Protein AF-K9UFM7-F1 (afdb_monomer)

pLDDT: mean 92.83, std 4.62, range [65.0, 97.81]

Secondary structure (DSSP, 8-state):
-EE-SS-EEEE-SSSS--TT---TTTS-EEEETTEEEE-TTS----EESS--SSS-EEEEPTT-EE-TT----EEETTEE-

Radius of gyration: 13.51 Å; Cα contacts (8 Å, |Δi|>4): 134; chains: 1; bounding box: 32×29×31 Å

Organism: Chamaesiphon minutus (strain ATCC 27169 / PCC 6605) (NCBI:txid1173020)

Mean predicted aligned error: 3.41 Å

Foldseek 3Di:
DDFAQAKWKDDDPDPDPPQVVDDCVAFPWDDDPNDIDTDPPRGHDKIFRDDDDDDDMDIDHGRRDDPPVDDWDDPDDGIID

Structure (mmCIF, N/CA/C/O backbone):
data_AF-K9UFM7-F1
#
_entry.id   AF-K9UFM7-F1
#
loop_
_atom_site.group_PDB
_atom_site.id
_atom_site.type_symbol
_atom_site.label_atom_id
_atom_site.label_alt_id
_atom_site.label_comp_id
_atom_site.label_asym_id
_atom_site.label_entity_id
_atom_site.label_seq_id
_atom_site.pdbx_PDB_ins_code
_atom_site.Cartn_x
_atom_site.Cartn_y
_atom_site.Cartn_z
_atom_site.occupancy
_atom_site.B_iso_or_equiv
_atom_site.auth_seq_id
_atom_site.auth_comp_id
_atom_site.auth_asym_id
_atom_site.auth_atom_id
_atom_site.pdbx_PDB_model_num
ATOM 1 N N . MET A 1 1 ? 5.069 -14.234 9.456 1.00 65.00 1 MET A N 1
ATOM 2 C CA . MET A 1 1 ? 4.878 -12.801 9.166 1.00 65.00 1 MET A CA 1
ATOM 3 C C . MET A 1 1 ? 5.028 -12.610 7.667 1.00 65.00 1 MET A C 1
ATOM 5 O O . MET A 1 1 ? 5.907 -13.249 7.093 1.00 65.00 1 MET A O 1
ATOM 9 N N . ARG A 1 2 ? 4.129 -11.858 7.026 1.00 89.81 2 ARG A N 1
ATOM 10 C CA . ARG A 1 2 ? 4.193 -11.611 5.577 1.00 89.81 2 ARG A CA 1
ATOM 11 C C . ARG A 1 2 ? 5.242 -10.536 5.296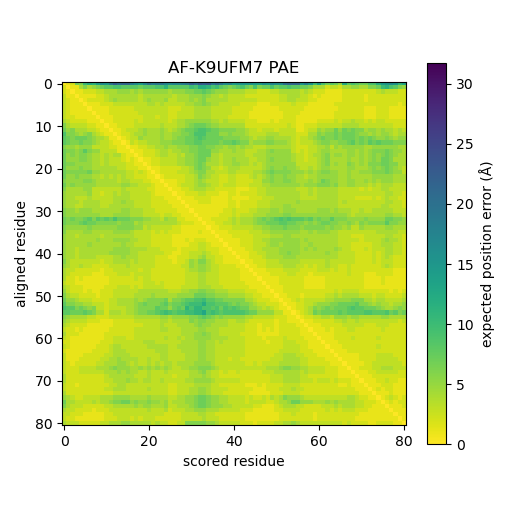 1.00 89.81 2 ARG A C 1
ATOM 13 O O . ARG A 1 2 ? 5.537 -9.731 6.174 1.00 89.81 2 ARG A O 1
ATOM 20 N N . ARG A 1 3 ? 5.813 -10.549 4.096 1.00 95.25 3 ARG A N 1
ATOM 21 C CA . ARG A 1 3 ? 6.818 -9.579 3.662 1.00 95.25 3 ARG A CA 1
ATOM 22 C C . ARG A 1 3 ? 6.455 -9.018 2.292 1.00 95.25 3 ARG A C 1
ATOM 24 O O . ARG A 1 3 ? 5.773 -9.699 1.522 1.00 95.25 3 ARG A O 1
ATOM 31 N N . THR A 1 4 ? 6.872 -7.791 2.003 1.00 95.62 4 THR A N 1
ATOM 32 C CA . THR A 1 4 ? 6.765 -7.214 0.657 1.00 95.62 4 THR A CA 1
ATOM 33 C C . THR A 1 4 ? 7.594 -8.052 -0.327 1.00 95.62 4 THR A C 1
ATOM 35 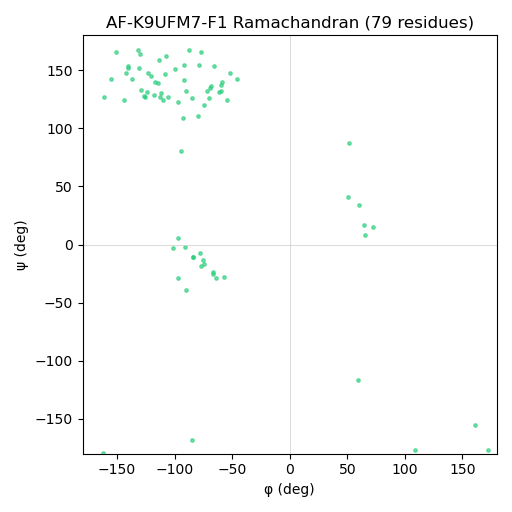O O . THR A 1 4 ? 8.749 -8.361 -0.045 1.00 95.62 4 THR A O 1
ATOM 38 N N . PRO A 1 5 ? 7.039 -8.443 -1.485 1.00 95.88 5 PRO A N 1
ATOM 39 C CA . PRO A 1 5 ? 7.753 -9.285 -2.449 1.00 95.88 5 PRO A CA 1
ATOM 40 C C . PRO A 1 5 ? 8.677 -8.492 -3.384 1.00 95.88 5 PRO A C 1
ATOM 42 O O . PRO A 1 5 ? 9.436 -9.089 -4.142 1.00 95.88 5 PRO A O 1
ATOM 45 N N . VAL A 1 6 ? 8.575 -7.160 -3.373 1.00 97.62 6 VAL A N 1
ATOM 46 C CA . VAL A 1 6 ? 9.353 -6.206 -4.175 1.00 97.62 6 VAL A CA 1
ATOM 47 C C . VAL A 1 6 ? 9.479 -4.889 -3.409 1.00 97.62 6 VAL A C 1
ATOM 49 O O . VAL A 1 6 ? 8.728 -4.648 -2.462 1.00 97.62 6 VAL A O 1
ATOM 52 N N . ASP A 1 7 ? 10.383 -4.018 -3.854 1.00 97.81 7 ASP A N 1
ATOM 53 C CA . ASP A 1 7 ? 10.365 -2.614 -3.449 1.00 97.81 7 ASP A CA 1
ATOM 54 C C . ASP A 1 7 ? 9.036 -1.966 -3.866 1.00 97.81 7 ASP A C 1
ATOM 56 O O . ASP A 1 7 ? 8.612 -2.093 -5.017 1.00 97.81 7 ASP A O 1
ATOM 60 N N . LEU A 1 8 ? 8.395 -1.244 -2.948 1.00 97.06 8 LEU A N 1
ATOM 61 C CA . LEU A 1 8 ? 7.144 -0.533 -3.199 1.00 97.06 8 LEU A CA 1
ATOM 62 C C . LEU A 1 8 ? 7.336 0.963 -2.999 1.00 97.06 8 LEU A C 1
ATOM 64 O O . LEU A 1 8 ? 7.800 1.426 -1.958 1.00 97.06 8 LEU A O 1
ATOM 68 N N . TYR A 1 9 ? 6.928 1.731 -3.997 1.00 95.75 9 TYR A N 1
ATOM 69 C CA . TYR A 1 9 ? 7.084 3.172 -4.042 1.00 95.75 9 TYR A CA 1
ATOM 70 C C . TYR A 1 9 ? 5.728 3.867 -3.998 1.00 95.75 9 TYR A C 1
ATOM 72 O O . TYR A 1 9 ? 4.788 3.480 -4.690 1.00 95.75 9 TYR A O 1
ATOM 80 N N . ARG A 1 10 ? 5.639 4.954 -3.234 1.00 93.69 10 ARG A N 1
ATOM 81 C CA . ARG A 1 10 ? 4.473 5.841 -3.203 1.00 93.69 10 ARG A CA 1
ATOM 82 C C . ARG A 1 10 ? 4.916 7.280 -3.398 1.00 93.69 10 ARG A C 1
ATOM 84 O O . ARG A 1 10 ? 5.845 7.732 -2.734 1.00 93.69 10 ARG A O 1
ATOM 91 N N . MET A 1 11 ? 4.228 7.998 -4.276 1.00 92.38 11 MET A N 1
ATOM 92 C CA . MET A 1 11 ? 4.411 9.435 -4.469 1.00 92.38 11 MET A CA 1
ATOM 93 C C . MET A 1 11 ? 3.320 10.214 -3.734 1.00 92.38 11 MET A C 1
ATOM 95 O O . MET A 1 11 ? 2.183 9.754 -3.614 1.00 92.38 11 MET A O 1
ATOM 99 N N . GLY A 1 12 ? 3.635 11.429 -3.300 1.00 89.50 12 GLY A N 1
ATOM 100 C CA . GLY A 1 12 ? 2.638 12.371 -2.810 1.00 89.50 12 GLY A CA 1
ATOM 101 C C . GLY A 1 12 ? 3.156 13.800 -2.772 1.00 89.50 12 GLY A C 1
ATOM 102 O O . GLY A 1 12 ? 4.285 14.092 -3.139 1.00 89.50 12 GLY A O 1
ATOM 103 N N . ASN A 1 13 ? 2.307 14.714 -2.320 1.00 88.81 13 ASN A N 1
ATOM 104 C CA . ASN A 1 13 ? 2.651 16.124 -2.115 1.00 88.81 13 ASN A CA 1
ATOM 105 C C . ASN A 1 13 ? 2.914 16.464 -0.637 1.00 88.81 13 ASN A C 1
ATOM 107 O O . ASN A 1 13 ? 3.264 17.597 -0.318 1.00 88.81 13 ASN A O 1
ATOM 111 N N . ALA A 1 14 ? 2.737 15.495 0.262 1.00 88.75 14 ALA A N 1
ATOM 112 C CA . ALA A 1 14 ? 2.999 15.645 1.683 1.00 88.75 14 ALA A CA 1
ATOM 113 C C . ALA A 1 14 ? 4.502 15.582 1.992 1.00 88.75 14 ALA A C 1
ATOM 115 O O . ALA A 1 14 ? 5.303 15.144 1.170 1.00 88.75 14 ALA A O 1
ATOM 116 N N . ILE A 1 15 ? 4.870 16.007 3.201 1.00 89.25 15 ILE A N 1
ATOM 117 C CA . ILE A 1 15 ? 6.233 15.876 3.739 1.00 89.25 15 ILE A CA 1
ATOM 118 C C . ILE A 1 15 ? 6.494 14.492 4.372 1.00 89.25 15 ILE A C 1
ATOM 120 O O . ILE A 1 15 ? 7.639 14.159 4.655 1.00 89.25 15 ILE A O 1
ATOM 124 N N . THR A 1 16 ? 5.450 13.673 4.562 1.00 89.56 16 THR A N 1
ATOM 125 C CA . THR A 1 16 ? 5.497 12.296 5.098 1.00 89.56 16 THR A CA 1
ATOM 126 C C . THR A 1 16 ? 4.724 11.32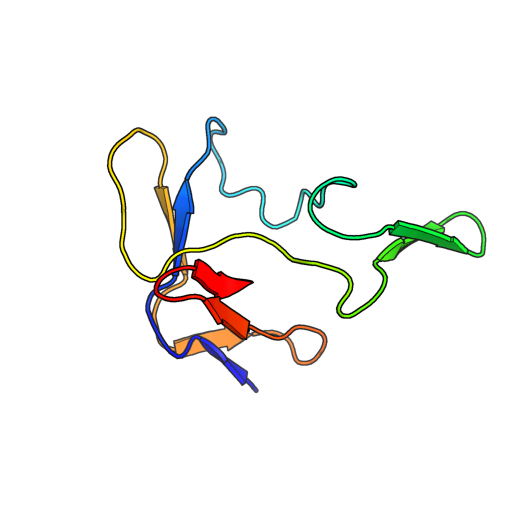7 4.197 1.00 89.56 16 THR A C 1
ATOM 128 O O . THR A 1 16 ? 3.912 11.767 3.382 1.00 89.56 16 THR A O 1
ATOM 131 N N . SER A 1 17 ? 4.943 10.015 4.360 1.00 86.25 17 SER A N 1
ATOM 132 C CA . SER A 1 17 ? 4.327 8.969 3.524 1.00 86.25 17 SER A CA 1
ATOM 133 C C . SER A 1 17 ? 2.810 8.886 3.635 1.00 86.25 17 SER A C 1
ATOM 135 O O . SER A 1 17 ? 2.149 8.514 2.659 1.00 86.25 17 SER A O 1
ATOM 137 N N . ARG A 1 18 ? 2.266 9.267 4.799 1.00 86.44 18 ARG A N 1
ATOM 138 C CA . ARG A 1 18 ? 0.833 9.263 5.105 1.00 86.44 18 ARG A CA 1
ATOM 139 C C . ARG A 1 18 ? 0.171 7.923 4.767 1.00 86.44 18 ARG A C 1
ATOM 141 O O . ARG A 1 18 ? -0.925 7.904 4.206 1.00 86.44 18 ARG A O 1
ATOM 148 N N . LEU A 1 19 ? 0.845 6.811 5.066 1.00 82.81 19 LEU A N 1
ATOM 149 C CA . LEU A 1 19 ? 0.262 5.472 4.906 1.00 82.81 19 LEU A CA 1
ATOM 150 C C . LEU A 1 19 ? -0.895 5.252 5.893 1.00 82.81 19 LEU A C 1
ATOM 152 O O . LEU A 1 19 ? -1.816 4.500 5.614 1.00 82.81 19 LEU A O 1
ATOM 156 N N . GLU A 1 20 ? -0.884 5.971 7.008 1.00 83.69 20 GLU A N 1
ATOM 157 C CA . GLU A 1 20 ? -1.936 6.029 8.017 1.00 83.69 20 GLU A CA 1
ATOM 158 C C . GLU A 1 20 ? -3.156 6.871 7.599 1.00 83.69 20 GLU A C 1
ATOM 160 O O . GLU A 1 20 ? -4.201 6.811 8.240 1.00 83.69 20 GLU A O 1
ATOM 165 N N . ASN A 1 21 ? -3.052 7.664 6.527 1.00 86.31 21 ASN A N 1
ATOM 166 C CA . ASN A 1 21 ? -4.127 8.541 6.069 1.00 86.31 21 ASN A CA 1
ATOM 167 C C . ASN A 1 21 ? -4.973 7.856 4.989 1.00 86.31 21 ASN A C 1
ATOM 169 O O . ASN A 1 21 ? -4.808 8.109 3.788 1.00 86.31 21 ASN A O 1
ATOM 173 N N . ILE A 1 22 ? -5.881 7.001 5.446 1.00 84.88 22 ILE A N 1
ATOM 174 C CA . ILE A 1 22 ? -6.840 6.266 4.619 1.00 84.88 22 ILE A CA 1
ATOM 175 C C . ILE A 1 22 ? -7.877 7.245 4.043 1.00 84.88 22 ILE A C 1
ATOM 177 O O . ILE A 1 22 ? -8.363 8.127 4.748 1.00 84.88 22 ILE A O 1
ATOM 181 N N . ARG A 1 23 ? -8.193 7.133 2.747 1.00 89.56 23 ARG A N 1
ATOM 182 C CA . ARG A 1 23 ? -9.135 8.025 2.048 1.00 89.56 23 ARG A CA 1
ATOM 183 C C . ARG A 1 23 ? -10.332 7.231 1.546 1.00 89.56 23 ARG A C 1
ATOM 185 O O . ARG A 1 23 ? -10.138 6.170 0.971 1.00 89.56 23 ARG A O 1
ATOM 192 N N . GLU A 1 24 ? -11.529 7.801 1.657 1.00 90.62 24 GLU A N 1
ATOM 193 C CA . GLU A 1 24 ? -12.791 7.164 1.220 1.00 90.62 24 GLU A CA 1
ATOM 194 C C . GLU A 1 24 ? -12.783 6.774 -0.260 1.00 90.62 24 GLU A C 1
ATOM 196 O O . GLU A 1 24 ? -13.427 5.820 -0.663 1.00 90.62 24 GLU A O 1
ATOM 201 N N . ARG A 1 25 ? -12.010 7.489 -1.083 1.00 91.25 25 ARG A N 1
ATOM 202 C CA . ARG A 1 25 ? -11.862 7.176 -2.511 1.00 91.25 25 ARG A CA 1
ATOM 203 C C . ARG A 1 25 ? -10.939 5.988 -2.811 1.00 91.25 25 ARG A C 1
ATOM 205 O O . ARG A 1 25 ? -10.904 5.543 -3.950 1.00 91.25 25 ARG A O 1
ATOM 212 N N . ASP A 1 26 ? -10.093 5.603 -1.854 1.00 91.69 26 ASP A N 1
ATOM 213 C CA . ASP A 1 26 ? -9.074 4.560 -2.036 1.00 91.69 26 ASP A CA 1
ATOM 214 C C . ASP A 1 26 ? -9.574 3.201 -1.515 1.00 91.69 26 ASP A C 1
ATOM 216 O O . ASP A 1 26 ? -9.131 2.158 -1.995 1.00 91.69 26 ASP A O 1
ATOM 220 N N . ILE A 1 27 ? -10.456 3.208 -0.511 1.00 93.38 27 ILE A N 1
ATOM 221 C CA . ILE A 1 27 ? -11.021 2.012 0.115 1.00 93.38 27 ILE A CA 1
ATOM 222 C C . ILE A 1 27 ? -12.375 2.344 0.748 1.00 93.38 27 ILE A C 1
ATOM 224 O O . ILE A 1 27 ? -12.535 3.425 1.327 1.00 93.38 27 ILE A O 1
ATOM 228 N N . ASP A 1 28 ? -13.326 1.414 0.669 1.00 95.50 28 ASP A N 1
ATOM 229 C CA . ASP A 1 28 ? -14.649 1.620 1.249 1.00 95.50 28 ASP A CA 1
ATOM 230 C C . ASP A 1 28 ? -14.556 1.652 2.777 1.00 95.50 28 ASP A C 1
ATOM 232 O O . ASP A 1 28 ? -13.890 0.824 3.416 1.00 95.50 28 ASP A O 1
ATOM 236 N N . MET A 1 29 ? -15.263 2.611 3.367 1.00 94.62 29 MET A N 1
ATOM 237 C CA . MET A 1 29 ? -15.360 2.791 4.808 1.00 94.62 29 MET A CA 1
ATOM 238 C C . MET A 1 29 ? -16.817 2.755 5.250 1.00 94.62 29 MET A C 1
ATOM 240 O O . MET A 1 29 ? -17.713 3.176 4.520 1.00 94.62 29 MET A O 1
ATOM 244 N N . TYR A 1 30 ? -17.053 2.246 6.453 1.00 94.94 30 TYR A N 1
ATOM 245 C CA . TYR A 1 30 ? -18.383 2.176 7.048 1.00 94.94 30 TYR A CA 1
ATOM 246 C C . TYR A 1 30 ? -18.321 2.498 8.538 1.00 94.94 30 TYR A C 1
ATOM 248 O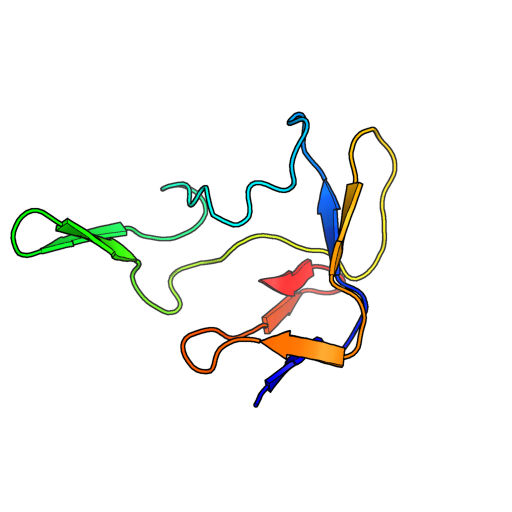 O . TYR A 1 30 ? -17.305 2.277 9.196 1.00 94.94 30 TYR A O 1
ATOM 256 N N . GLU A 1 31 ? -19.412 3.037 9.072 1.00 96.69 31 GLU A N 1
ATOM 257 C CA . GLU A 1 31 ? -19.546 3.288 10.503 1.00 96.69 31 GLU A CA 1
ATOM 258 C C . GLU A 1 31 ? -20.155 2.067 11.198 1.00 96.69 31 GLU A C 1
ATOM 260 O O . GLU A 1 31 ? -21.174 1.536 10.756 1.00 96.69 31 GLU A O 1
ATOM 265 N N . ASP A 1 32 ? -19.543 1.639 12.301 1.00 96.94 32 ASP A N 1
ATOM 266 C CA . ASP A 1 32 ? -20.104 0.641 13.209 1.00 96.94 32 ASP A CA 1
ATOM 267 C C . ASP A 1 32 ? -19.731 0.985 14.658 1.00 96.94 32 ASP A C 1
ATOM 269 O O . ASP A 1 32 ? -18.558 1.191 14.994 1.00 96.94 32 ASP A O 1
ATOM 273 N N . GLY A 1 33 ? -20.745 1.108 15.519 1.00 96.19 33 GLY A N 1
ATOM 274 C CA . GLY A 1 33 ? -20.573 1.467 16.930 1.00 96.19 33 GLY A CA 1
ATOM 275 C C . GLY A 1 33 ? -19.904 2.830 17.170 1.00 96.19 33 GLY A C 1
ATOM 276 O O . GLY A 1 33 ? -19.125 2.964 18.115 1.00 96.19 33 GLY A O 1
ATOM 277 N N . GLY A 1 34 ? -20.155 3.824 16.308 1.00 96.38 34 GLY A N 1
ATOM 278 C CA . GLY A 1 34 ? -19.554 5.163 16.402 1.00 96.38 34 GLY A CA 1
ATOM 279 C C . GLY A 1 34 ? -18.067 5.216 16.032 1.00 96.38 34 GLY A C 1
ATOM 280 O O . GLY A 1 34 ? -17.380 6.185 16.363 1.00 96.38 34 GLY A O 1
ATOM 281 N N . LYS A 1 35 ? -17.543 4.169 15.384 1.00 95.62 35 LYS A N 1
ATOM 282 C CA . LYS A 1 35 ? -16.181 4.110 14.843 1.00 95.62 35 LYS A CA 1
ATOM 283 C C . LYS A 1 35 ? -16.232 3.884 13.339 1.00 95.62 35 LYS A C 1
ATOM 285 O O . LYS A 1 35 ? -17.078 3.143 12.850 1.00 95.62 35 LYS A O 1
ATOM 290 N N . ILE A 1 36 ? -15.288 4.492 12.627 1.00 92.81 36 ILE A N 1
ATOM 291 C CA . ILE A 1 36 ? -15.093 4.244 11.201 1.00 92.81 36 ILE A CA 1
ATOM 292 C C . ILE A 1 36 ? -14.208 3.014 11.027 1.00 92.81 36 ILE A C 1
ATOM 294 O O . ILE A 1 36 ? -13.104 2.943 11.572 1.00 92.81 36 ILE A O 1
ATOM 298 N N . TRP A 1 37 ? -14.709 2.063 10.253 1.00 93.25 37 TRP A N 1
ATOM 299 C CA . TRP A 1 37 ? -14.039 0.834 9.864 1.00 93.25 37 TRP A CA 1
ATOM 300 C C . TRP A 1 37 ? -13.767 0.831 8.367 1.00 93.25 37 TRP A C 1
ATOM 302 O O . TRP A 1 37 ? -14.420 1.523 7.589 1.00 93.25 37 TRP A O 1
ATOM 312 N N . VAL A 1 38 ? -12.798 0.015 7.968 1.00 92.38 38 VAL A N 1
ATOM 313 C CA . VAL A 1 38 ? -12.412 -0.188 6.574 1.00 92.38 38 VAL A CA 1
ATOM 314 C C . VAL A 1 38 ? -12.931 -1.546 6.121 1.00 92.38 38 VAL A C 1
ATOM 316 O O . VAL A 1 38 ? -12.656 -2.562 6.764 1.00 92.38 38 VAL A O 1
ATOM 319 N N . ALA A 1 39 ? -13.662 -1.585 5.009 1.00 93.75 39 ALA A N 1
ATOM 320 C CA . ALA A 1 39 ? -14.127 -2.838 4.432 1.00 93.75 39 ALA A CA 1
ATOM 321 C C . ALA A 1 39 ? -12.959 -3.568 3.757 1.00 93.75 39 ALA A C 1
ATOM 323 O O . ALA A 1 39 ? -12.343 -3.063 2.815 1.00 93.75 39 ALA A O 1
ATOM 324 N N . ALA A 1 40 ? -12.653 -4.780 4.221 1.00 92.06 40 ALA A N 1
ATOM 325 C CA . ALA A 1 40 ? -11.585 -5.583 3.639 1.00 92.06 40 ALA A CA 1
ATOM 326 C C . ALA A 1 40 ? -11.837 -5.847 2.143 1.00 92.06 40 ALA A C 1
ATOM 328 O O . ALA A 1 40 ? -12.949 -6.173 1.736 1.00 92.06 40 ALA A O 1
ATOM 329 N N . ASN A 1 41 ? -10.773 -5.784 1.338 1.00 90.81 41 ASN A N 1
ATOM 330 C CA . ASN A 1 41 ? -10.783 -6.107 -0.096 1.00 90.81 41 ASN A CA 1
ATOM 331 C C . ASN A 1 41 ? -11.643 -5.185 -0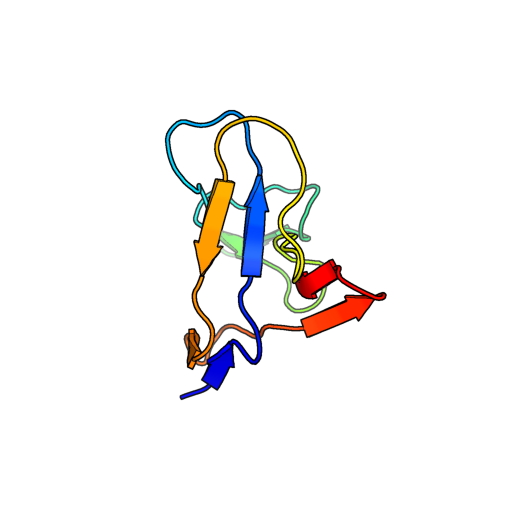.984 1.00 90.81 41 ASN A C 1
ATOM 333 O O . ASN A 1 41 ? -11.924 -5.559 -2.119 1.00 90.81 41 ASN A O 1
ATOM 337 N N . SER A 1 42 ? -12.031 -4.003 -0.504 1.00 94.50 42 SER A N 1
ATOM 338 C CA . SER A 1 42 ? -12.779 -2.998 -1.282 1.00 94.50 42 SER A CA 1
ATOM 339 C C . SER A 1 42 ? -11.884 -1.990 -2.020 1.00 94.50 42 SER A C 1
ATOM 341 O O . SER A 1 42 ? -12.368 -1.115 -2.727 1.00 94.50 42 SER A O 1
ATOM 343 N N . GLY A 1 43 ? -10.567 -2.100 -1.855 1.00 93.50 43 GLY A N 1
ATOM 344 C CA . GLY A 1 43 ? -9.589 -1.151 -2.370 1.00 93.50 43 GLY A CA 1
ATOM 345 C C . GLY A 1 43 ? -8.266 -1.295 -1.627 1.00 93.50 43 GLY A C 1
ATOM 346 O O . GLY A 1 43 ? -7.974 -2.362 -1.075 1.00 93.50 43 GLY A O 1
ATOM 347 N N . GLY A 1 44 ? -7.470 -0.230 -1.596 1.00 92.81 44 GLY A N 1
ATOM 348 C CA . GLY A 1 44 ? -6.180 -0.228 -0.914 1.00 92.81 44 GLY A CA 1
ATOM 349 C C . GLY A 1 44 ? -5.362 1.032 -1.160 1.00 92.81 44 GLY A C 1
ATOM 350 O O . GLY A 1 44 ? -5.790 1.974 -1.826 1.00 92.81 44 GLY A O 1
ATOM 351 N N . ILE A 1 45 ? -4.151 1.055 -0.611 1.00 91.81 45 ILE A N 1
ATOM 352 C CA . ILE A 1 45 ? -3.244 2.189 -0.771 1.00 91.81 45 ILE A CA 1
ATOM 353 C C . ILE A 1 45 ? -2.347 1.919 -1.974 1.00 91.81 45 ILE A C 1
ATOM 355 O O . ILE A 1 45 ? -1.416 1.128 -1.890 1.00 91.81 45 ILE A O 1
ATOM 359 N N . SER A 1 46 ? -2.567 2.656 -3.065 1.00 92.88 46 SER A N 1
ATOM 360 C CA . SER A 1 46 ? -1.725 2.541 -4.258 1.00 92.88 46 SER A CA 1
ATOM 361 C C . SER A 1 46 ? -0.239 2.733 -3.952 1.00 92.88 46 SER A C 1
ATOM 363 O O . SER A 1 46 ? 0.194 3.786 -3.449 1.00 92.88 46 SER A O 1
ATOM 365 N N . THR A 1 47 ? 0.529 1.723 -4.338 1.00 94.81 47 THR A N 1
ATOM 366 C CA . THR A 1 47 ? 1.987 1.687 -4.409 1.00 94.81 47 THR A CA 1
ATOM 367 C C . THR A 1 47 ? 2.417 1.126 -5.765 1.00 94.81 47 THR A C 1
ATOM 369 O O . THR A 1 47 ? 1.602 0.622 -6.537 1.00 94.81 47 THR A O 1
ATOM 372 N N . PHE A 1 48 ? 3.698 1.269 -6.098 1.00 96.56 48 PHE A N 1
ATOM 373 C CA . PHE A 1 48 ? 4.228 0.870 -7.397 1.00 96.56 48 PHE A CA 1
ATOM 374 C C . PHE A 1 48 ? 5.559 0.146 -7.252 1.00 96.56 48 PHE A C 1
ATOM 376 O O . PHE A 1 48 ? 6.391 0.578 -6.463 1.00 96.56 48 PHE A O 1
ATOM 383 N N . SER A 1 49 ? 5.818 -0.887 -8.056 1.00 97.75 49 SER A N 1
ATOM 384 C CA . SER A 1 49 ? 7.121 -1.579 -8.064 1.00 97.75 49 SER A CA 1
ATOM 385 C C . SER A 1 49 ? 8.217 -0.833 -8.830 1.00 97.75 49 SER A C 1
ATOM 387 O O . SER A 1 49 ? 9.382 -1.220 -8.812 1.00 97.75 49 SER A O 1
ATOM 389 N N . VAL A 1 50 ? 7.854 0.254 -9.513 1.00 96.62 50 VAL A N 1
ATOM 390 C CA . VAL A 1 50 ? 8.783 1.117 -10.243 1.00 96.62 50 VAL A CA 1
ATOM 391 C C . VAL A 1 50 ? 8.600 2.541 -9.752 1.00 96.62 50 VAL A C 1
ATOM 393 O O . VAL A 1 50 ? 7.493 3.081 -9.770 1.00 96.62 50 VAL A O 1
ATOM 396 N N . ARG A 1 51 ? 9.698 3.172 -9.338 1.00 95.56 51 ARG A N 1
ATOM 397 C CA . ARG A 1 51 ? 9.696 4.584 -8.963 1.00 95.56 51 ARG A CA 1
ATOM 398 C C . ARG A 1 51 ? 9.500 5.458 -10.205 1.00 95.56 51 ARG A C 1
ATOM 400 O O . ARG A 1 51 ? 10.262 5.361 -11.163 1.00 95.56 51 ARG A O 1
ATOM 407 N N . GLY A 1 52 ? 8.509 6.341 -10.160 1.00 90.88 52 GLY A N 1
ATOM 408 C CA . GLY A 1 52 ? 8.265 7.335 -11.204 1.00 90.88 52 GLY A CA 1
ATOM 409 C C . GLY A 1 52 ? 9.093 8.614 -11.042 1.00 90.88 52 GLY A C 1
ATOM 410 O O . GLY A 1 52 ? 10.015 8.709 -10.229 1.00 90.88 52 GLY A O 1
ATOM 411 N N . SER A 1 53 ? 8.733 9.636 -11.816 1.00 90.94 53 SER A N 1
ATOM 412 C CA . SER A 1 53 ? 9.283 10.990 -11.699 1.00 90.94 53 SER A CA 1
ATOM 413 C C . SER A 1 53 ? 8.497 11.835 -10.684 1.00 90.94 53 SER A C 1
ATOM 415 O O . SER A 1 53 ? 7.422 11.453 -10.227 1.00 90.94 53 SER A O 1
ATOM 417 N N . GLY A 1 54 ? 9.041 12.988 -10.287 1.00 88.94 54 GLY A N 1
ATOM 418 C CA . GLY A 1 54 ? 8.368 13.932 -9.387 1.00 88.94 54 GLY A CA 1
ATOM 419 C C . GLY A 1 54 ? 8.958 14.005 -7.977 1.00 88.94 54 GLY A C 1
ATOM 420 O O . GLY A 1 54 ? 9.996 13.416 -7.671 1.00 88.94 54 GLY A O 1
ATOM 421 N N . LYS A 1 55 ? 8.305 14.805 -7.129 1.00 87.75 55 LYS A N 1
ATOM 422 C CA . LYS A 1 55 ? 8.750 15.117 -5.764 1.00 87.75 55 LYS A CA 1
ATOM 423 C C . LYS A 1 55 ? 8.141 14.143 -4.752 1.00 87.75 55 LYS A C 1
ATOM 425 O O . LYS A 1 55 ? 7.073 13.603 -5.002 1.00 87.75 55 LYS A O 1
ATOM 430 N N . ASN A 1 56 ? 8.831 13.977 -3.624 1.00 92.44 56 ASN A N 1
ATOM 431 C CA . ASN A 1 56 ? 8.424 13.211 -2.440 1.00 92.44 56 ASN A CA 1
ATOM 432 C C . ASN A 1 56 ? 7.971 11.779 -2.758 1.00 92.44 56 ASN A C 1
ATOM 434 O O . ASN A 1 56 ? 6.792 11.488 -2.958 1.00 92.44 56 ASN A O 1
ATOM 438 N N . TRP A 1 57 ? 8.960 10.889 -2.784 1.00 94.31 57 TRP A N 1
ATOM 439 C CA . TRP A 1 57 ? 8.770 9.457 -2.939 1.00 94.31 57 TRP A CA 1
ATOM 440 C C . TRP A 1 57 ? 9.139 8.753 -1.642 1.00 94.31 57 TRP A C 1
ATOM 442 O O . TRP A 1 57 ? 10.227 8.970 -1.109 1.00 94.31 57 TRP A O 1
ATOM 452 N N . TRP A 1 58 ? 8.248 7.887 -1.177 1.00 94.12 58 TRP A N 1
ATOM 453 C CA . TRP A 1 58 ? 8.490 6.991 -0.054 1.00 94.12 58 TRP A CA 1
ATOM 454 C C . TRP A 1 58 ? 8.625 5.572 -0.563 1.00 94.12 58 TRP A C 1
ATOM 456 O O . TRP A 1 58 ? 7.996 5.199 -1.556 1.00 94.12 58 TRP A O 1
ATOM 466 N N . LYS A 1 59 ? 9.470 4.809 0.121 1.00 94.88 59 LYS A N 1
ATOM 467 C CA . LYS A 1 59 ? 9.811 3.443 -0.231 1.00 94.88 59 LYS A CA 1
ATOM 468 C C . LYS A 1 59 ? 9.508 2.536 0.956 1.00 94.88 59 LYS A C 1
ATOM 470 O O . LYS A 1 59 ? 9.922 2.842 2.071 1.00 94.88 59 LYS A O 1
ATOM 475 N N . LEU A 1 60 ? 8.806 1.445 0.694 1.00 95.00 60 LEU A N 1
ATOM 476 C CA . LEU A 1 60 ? 8.871 0.236 1.503 1.00 95.00 60 LEU A CA 1
ATOM 477 C C . LEU A 1 60 ? 9.846 -0.700 0.796 1.00 95.00 60 LEU A C 1
ATOM 479 O O . LEU A 1 60 ? 9.680 -0.978 -0.393 1.00 95.00 60 LEU A O 1
ATOM 483 N N . ASP A 1 61 ? 10.891 -1.115 1.501 1.00 96.81 61 ASP A N 1
ATOM 484 C CA . ASP A 1 61 ? 11.887 -2.021 0.940 1.00 96.81 61 ASP A CA 1
ATOM 485 C C . ASP A 1 61 ? 11.271 -3.391 0.646 1.00 96.81 61 ASP A C 1
ATOM 487 O O . ASP A 1 61 ? 10.307 -3.805 1.295 1.00 96.81 61 ASP A O 1
ATOM 491 N N . LEU A 1 62 ? 11.846 -4.102 -0.322 1.00 97.00 62 LEU A N 1
ATOM 492 C CA . LEU A 1 62 ? 11.729 -5.551 -0.425 1.00 97.00 62 LEU A CA 1
ATOM 493 C C . LEU A 1 62 ? 11.969 -6.182 0.954 1.00 97.00 62 LEU A C 1
ATOM 495 O O . LEU A 1 62 ? 12.824 -5.735 1.719 1.00 97.00 62 LEU A O 1
ATOM 499 N N . ASP A 1 63 ? 11.213 -7.231 1.256 1.00 97.12 63 ASP A N 1
ATOM 500 C CA . ASP A 1 63 ? 11.259 -7.962 2.517 1.00 97.12 63 ASP A CA 1
ATOM 501 C C . ASP A 1 63 ? 10.811 -7.179 3.765 1.00 97.12 63 ASP A C 1
ATOM 503 O O . ASP A 1 63 ? 10.898 -7.707 4.881 1.00 97.12 63 ASP A O 1
ATOM 507 N N . ALA A 1 64 ? 10.266 -5.967 3.609 1.00 95.69 64 ALA A N 1
ATOM 508 C CA . ALA A 1 64 ? 9.649 -5.222 4.700 1.00 95.69 64 ALA A CA 1
ATOM 509 C C . ALA A 1 64 ? 8.477 -6.005 5.301 1.00 95.69 64 ALA A C 1
ATOM 511 O O . ALA A 1 64 ? 7.667 -6.609 4.595 1.00 95.69 64 ALA A O 1
ATOM 512 N N . GLU A 1 65 ? 8.390 -5.998 6.628 1.00 95.81 65 GLU A N 1
ATOM 513 C CA . GLU A 1 65 ? 7.388 -6.761 7.362 1.00 95.81 65 GLU A CA 1
ATOM 514 C C . GLU A 1 65 ? 5.993 -6.157 7.198 1.00 95.81 65 GLU A C 1
ATOM 516 O O . GLU A 1 65 ? 5.784 -4.956 7.366 1.00 95.81 65 GLU A O 1
ATOM 521 N N . ILE A 1 66 ? 5.029 -7.021 6.884 1.00 92.69 66 ILE A N 1
ATOM 522 C CA . ILE A 1 66 ? 3.621 -6.670 6.743 1.00 92.69 66 ILE A CA 1
ATOM 523 C C . ILE A 1 66 ? 2.846 -7.289 7.914 1.00 92.69 66 ILE A C 1
ATOM 525 O O . ILE A 1 66 ? 2.915 -8.515 8.101 1.00 92.69 66 ILE A O 1
ATOM 529 N N . PRO A 1 67 ? 2.101 -6.473 8.691 1.00 92.88 67 PRO A N 1
ATOM 530 C CA . PRO A 1 67 ? 1.199 -6.957 9.733 1.00 92.88 67 PRO A CA 1
ATOM 531 C C . PRO A 1 67 ? 0.240 -8.029 9.207 1.00 92.88 67 PRO A C 1
ATOM 533 O O . PRO A 1 67 ? -0.164 -7.997 8.045 1.00 92.88 67 PRO A O 1
ATOM 536 N N . ASN A 1 68 ? -0.140 -8.989 10.051 1.00 92.31 68 ASN A N 1
ATOM 537 C CA . ASN A 1 68 ? -0.948 -10.136 9.614 1.00 92.31 68 ASN A CA 1
ATOM 538 C C . ASN A 1 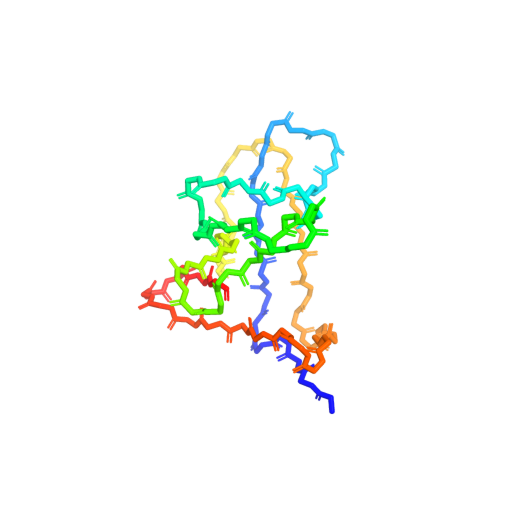68 ? -2.366 -9.730 9.172 1.00 92.31 68 ASN A C 1
ATOM 540 O O . ASN A 1 68 ? -2.994 -10.435 8.381 1.00 92.31 68 ASN A O 1
ATOM 544 N N . GLU A 1 69 ? -2.842 -8.595 9.676 1.00 91.25 69 GLU A N 1
ATOM 545 C CA . GLU A 1 69 ? -4.122 -7.958 9.377 1.00 91.25 69 GLU A CA 1
ATOM 546 C C . GLU A 1 69 ? -4.124 -7.288 7.996 1.00 91.25 69 GLU A C 1
ATOM 548 O O . GLU A 1 69 ? -5.186 -6.998 7.448 1.00 91.25 69 GLU A O 1
ATOM 553 N N . LEU A 1 70 ? -2.940 -7.061 7.421 1.00 91.38 70 LEU A N 1
ATOM 554 C CA . LEU A 1 70 ? -2.758 -6.465 6.108 1.00 91.38 70 LEU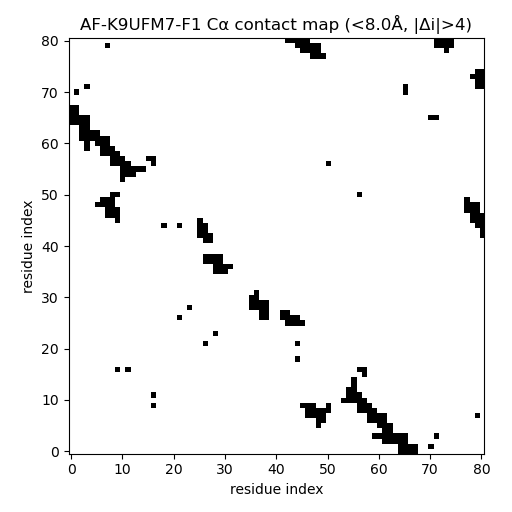 A CA 1
ATOM 555 C C . LEU A 1 70 ? -2.305 -7.507 5.080 1.00 91.38 70 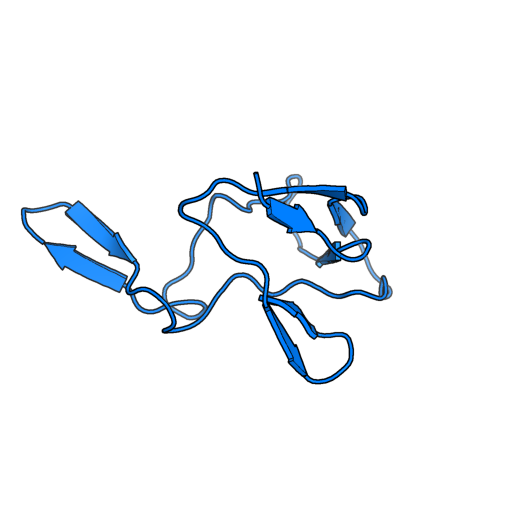LEU A C 1
ATOM 557 O O . LEU A 1 70 ? -1.826 -8.614 5.368 1.00 91.38 70 LEU A O 1
ATOM 561 N N . ARG A 1 71 ? -2.476 -7.138 3.818 1.00 92.38 71 ARG A N 1
ATOM 562 C CA . ARG A 1 71 ? -1.943 -7.868 2.676 1.00 92.38 71 ARG A CA 1
ATOM 563 C C . ARG A 1 71 ? -1.451 -6.869 1.649 1.00 92.38 71 ARG A C 1
ATOM 565 O O . ARG A 1 71 ? -1.962 -5.761 1.589 1.00 92.38 71 ARG A O 1
ATOM 572 N N . VAL A 1 72 ? -0.491 -7.316 0.857 1.00 94.56 72 VAL A N 1
ATOM 573 C CA . VAL A 1 72 ? 0.021 -6.596 -0.301 1.00 94.56 72 VAL A CA 1
ATOM 574 C C . VAL A 1 72 ? -0.377 -7.404 -1.526 1.00 94.56 72 VAL A C 1
ATOM 576 O O . VAL A 1 72 ? -0.127 -8.613 -1.569 1.00 94.56 72 VAL A O 1
ATOM 579 N N . VAL A 1 73 ? -1.028 -6.768 -2.490 1.00 95.50 73 VAL A N 1
ATOM 580 C CA . VAL A 1 73 ? -1.593 -7.419 -3.675 1.00 95.50 73 VAL A CA 1
ATOM 581 C C . VAL A 1 73 ? -1.081 -6.712 -4.922 1.00 95.50 73 VAL A C 1
ATOM 583 O O . VAL A 1 73 ? -1.214 -5.502 -5.040 1.00 95.50 73 VAL A O 1
ATOM 586 N N . ASN A 1 74 ? -0.523 -7.466 -5.871 1.00 96.62 74 ASN A N 1
ATOM 587 C CA . ASN A 1 74 ? -0.336 -6.961 -7.230 1.00 96.62 74 ASN A CA 1
ATOM 588 C C . ASN A 1 74 ? -1.682 -7.069 -7.944 1.00 96.62 74 ASN A C 1
ATOM 590 O O . ASN A 1 74 ? -2.161 -8.183 -8.173 1.00 96.62 74 ASN A O 1
ATOM 594 N N . ASP A 1 75 ? -2.306 -5.936 -8.233 1.00 94.62 75 ASP A N 1
ATOM 595 C CA . ASP A 1 75 ? -3.583 -5.898 -8.935 1.00 94.62 75 ASP A CA 1
ATOM 596 C C . ASP A 1 75 ? -3.389 -5.813 -10.456 1.00 94.62 75 ASP A C 1
ATOM 598 O O . ASP A 1 75 ? -4.104 -6.490 -11.197 1.00 94.62 75 ASP A O 1
ATOM 602 N N . TYR A 1 76 ? -2.406 -5.042 -10.935 1.00 95.00 76 TYR A N 1
ATOM 603 C CA . TYR A 1 76 ? -2.065 -4.953 -12.352 1.00 95.00 76 TYR A CA 1
ATOM 604 C C . TYR A 1 76 ? -0.655 -4.395 -12.611 1.00 95.00 76 TYR A C 1
ATOM 606 O O . TYR A 1 76 ? -0.317 -3.271 -12.241 1.00 95.00 76 TYR A O 1
ATOM 614 N N . GLY A 1 77 ? 0.148 -5.126 -13.391 1.00 96.81 77 GLY A N 1
ATOM 615 C CA . GLY A 1 77 ? 1.428 -4.640 -13.911 1.00 96.81 77 GLY A CA 1
ATOM 616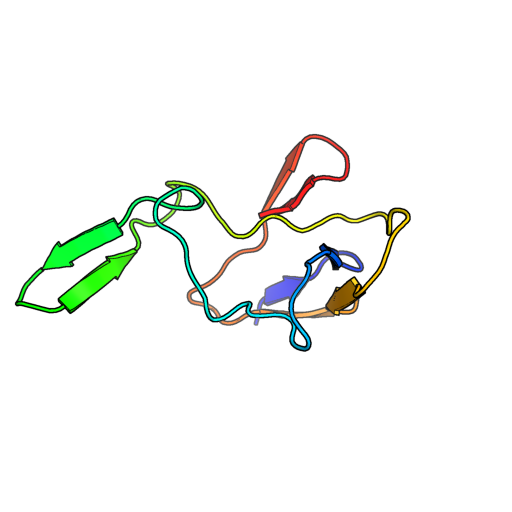 C C . GLY A 1 77 ? 2.407 -4.239 -12.803 1.00 96.81 77 GLY A C 1
ATOM 617 O O . GLY A 1 77 ? 2.871 -5.086 -12.037 1.00 96.81 77 GLY A O 1
ATOM 618 N N . ASN A 1 78 ? 2.758 -2.950 -12.755 1.00 96.88 78 ASN A N 1
ATOM 619 C CA . ASN A 1 78 ? 3.604 -2.374 -11.709 1.00 96.88 78 ASN A CA 1
ATOM 620 C C . ASN A 1 78 ? 2.811 -1.698 -10.579 1.00 96.88 78 ASN A C 1
ATOM 622 O O . ASN A 1 78 ? 3.447 -1.071 -9.735 1.00 96.88 78 ASN A O 1
ATOM 626 N N . HIS A 1 79 ? 1.479 -1.777 -10.569 1.00 97.06 79 HIS A N 1
ATOM 627 C CA . HIS A 1 79 ? 0.617 -1.242 -9.517 1.00 97.06 79 HIS A CA 1
ATOM 628 C C . HIS A 1 79 ? 0.339 -2.315 -8.453 1.00 97.06 79 HIS A C 1
ATOM 630 O O . HIS A 1 79 ? 0.255 -3.509 -8.747 1.00 97.06 79 HIS A O 1
ATOM 636 N N . TRP A 1 80 ? 0.311 -1.873 -7.199 1.00 96.62 80 TRP A N 1
ATOM 637 C CA . TRP A 1 80 ? 0.161 -2.708 -6.014 1.00 96.62 80 TRP A CA 1
ATOM 638 C C . TRP A 1 80 ? -0.724 -1.996 -4.984 1.00 96.62 80 TRP A C 1
ATOM 640 O O . TRP A 1 80 ? -0.680 -0.767 -4.868 1.00 96.62 80 TRP A O 1
ATOM 650 N N . LEU A 1 81 ? -1.482 -2.775 -4.212 1.00 93.44 81 LEU A N 1
ATOM 651 C CA . LEU A 1 81 ? -2.400 -2.331 -3.157 1.00 93.44 81 LEU A CA 1
ATOM 652 C C . LEU A 1 81 ? -2.081 -2.971 -1.806 1.00 93.44 81 LEU A C 1
ATOM 654 O O . LEU A 1 81 ? -1.642 -4.147 -1.801 1.00 93.44 81 LEU A O 1
#

Sequence (81 aa):
MRRTPVDLYRMGNAITSRLENIRERDIDMYEDGGKIWVAANSGGISTFSVRGSGKNWWKLDLDAEIPNELRVVNDYGNHWL

Solvent-accessible surface area (backbone atoms only — not comparable to full-atom values): 5110 Å² total; per-residue (Å²): 129,49,54,37,93,47,44,34,28,35,75,50,92,55,98,61,81,58,84,84,63,80,48,74,91,41,30,44,65,48,79,58,94,94,39,85,43,72,49,83,89,60,54,42,65,75,30,20,65,60,82,77,87,85,66,53,75,40,75,47,51,53,65,37,80,40,60,86,93,59,78,79,42,78,81,52,94,54,37,28,49